Protein 1ULR (pdb70)

Radius of gyration: 11.46 Å; Cα contacts (8 Å, |Δi|>4): 194; chains: 1; bounding box: 26×22×30 Å

Sequence (87 aa):
PRLVALVKGRVQGVGYRAFAQKKALELGLSGYAENLPDGRVEVVAEGPKEALELFLHHLKQGPRLARVEAVEVQWGEEAGLKGFHVY

InterPro domains:
  IPR001792 Acylphosphatase-like domain [PF00708] (6-86)
  IPR001792 Acylphosphatase-like domain [PS51160] (3-88)
  IPR020456 Acylphosphatase [PTHR47268] (3-86)
  IPR036046 Acylphosphatase-like domain superfamily [SSF54975] (2-87)

B-factor: mean 9.21, std 7.58, range [2.0, 42.88]

Organism: Thermus thermophilus (strain ATCC 27634 / DSM 579 / HB8) (NCBI:txid300852)

Solvent-accessible surface area: 5055 Å² total; per-residue (Å²): 58,52,0,56,1,49,0,52,24,142,2,64,86,24,53,4,80,62,37,0,50,125,51,0,94,102,52,63,2,10,5,56,0,60,43,41,146,98,26,89,0,57,0,2,0,9,10,90,90,157,17,0,87,86,0,17,98,43,0,105,91,12,29,211,104,6,122,33,144,46,24,84,52,136,101,30,149,95,80,66,61,191,32,13,104,54,157

Nearest PDB structures (foldseek):
  1ulr-assembly1_A  TM=1.012E+00  e=1.220E-19  Thermus thermophilus
  8jfs-assembly2_B  TM=9.949E-01  e=9.749E-15  Deinococcus radiodurans R1 = ATCC 13939 = DSM 20539
  3tnv-assembly1_A  TM=9.873E-01  e=1.977E-12  Pyrococcus horikoshii OT3
  1v3z-assembly1_B  TM=9.831E-01  e=4.386E-12  Pyrococcus horikoshii
  3br8-assembly1_A  TM=9.732E-01  e=7.972E-12  unclassified

Structure (mmCIF, N/CA/C/O backbone):
data_1ULR
#
_entry.id   1ULR
#
_cell.length_a   29.911
_cell.length_b   45.727
_cell.length_c   49.958
_cell.angle_alpha   90.00
_cell.angle_beta   90.00
_cell.angle_gamma   90.00
#
_symmetry.space_group_name_H-M   'P 21 21 21'
#
loop_
_entity.id
_entity.type
_entity.pdbx_description
1 polymer 'putative acylphosphatase'
2 water water
#
loop_
_atom_site.group_PDB
_atom_site.id
_atom_site.type_symbol
_atom_site.label_atom_id
_atom_site.label_alt_id
_atom_site.label_comp_id
_atom_site.label_asym_id
_atom_site.label_entity_id
_atom_site.label_seq_id
_atom_site.pdbx_PDB_ins_code
_atom_site.Cartn_x
_atom_site.Cartn_y
_atom_site.Cartn_z
_atom_site.occupancy
_atom_site.B_iso_or_equiv
_atom_site.auth_seq_id
_atom_site.auth_comp_id
_atom_site.auth_asym_id
_atom_site.auth_atom_id
_atom_site.pdbx_PDB_model_num
ATOM 1 N N . PRO A 1 2 ? 4.997 23.856 13.091 1.00 9.50 2 PRO A N 1
ATOM 2 C CA . PRO A 1 2 ? 5.441 25.168 13.723 1.00 9.27 2 PRO A CA 1
ATOM 3 C C . PRO A 1 2 ? 6.850 25.084 14.245 1.00 7.84 2 PRO A C 1
ATOM 4 O O . PRO A 1 2 ? 7.515 24.024 14.166 1.00 7.86 2 PRO A O 1
ATOM 8 N N . ARG A 1 3 ? 7.375 26.226 14.738 1.00 7.51 3 ARG A N 1
ATOM 9 C CA . ARG A 1 3 ? 8.700 26.277 15.401 1.00 7.32 3 ARG A CA 1
ATOM 10 C C . ARG A 1 3 ? 8.596 26.534 16.857 1.00 7.02 3 ARG A C 1
ATOM 11 O O . ARG A 1 3 ? 7.823 27.445 17.293 1.00 7.96 3 ARG A O 1
ATOM 19 N N . LEU A 1 4 ? 9.312 25.796 17.667 1.00 5.73 4 LEU A N 1
ATOM 20 C CA . LEU A 1 4 ? 9.429 26.001 19.102 1.00 4.76 4 LEU A CA 1
ATOM 21 C C . LEU A 1 4 ? 10.782 26.589 19.367 1.00 3.98 4 LEU A C 1
ATOM 22 O O . LEU A 1 4 ? 11.806 26.043 18.907 1.00 2.69 4 LEU A O 1
ATOM 27 N N . VAL A 1 5 ? 10.837 27.689 20.097 1.00 3.64 5 VAL A N 1
ATOM 28 C CA . VAL A 1 5 ? 12.102 28.304 20.528 1.00 3.93 5 VAL A CA 1
ATOM 29 C C . VAL A 1 5 ? 12.098 28.284 22.018 1.00 4.81 5 VAL A C 1
ATOM 30 O O . VAL A 1 5 ? 11.186 28.867 22.691 1.00 4.69 5 VAL A O 1
ATOM 34 N N . ALA A 1 6 ? 13.042 27.551 22.613 1.00 4.78 6 ALA A N 1
ATOM 35 C CA . ALA A 1 6 ? 13.117 27.376 24.041 1.00 4.65 6 ALA A CA 1
ATOM 36 C C . ALA A 1 6 ? 14.408 27.821 24.666 1.00 5.18 6 ALA A C 1
ATOM 37 O O . ALA A 1 6 ? 15.491 27.669 24.064 1.00 6.55 6 ALA A O 1
ATOM 39 N N . LEU A 1 7 ? 14.359 28.470 25.824 1.00 4.62 7 LEU A N 1
ATOM 40 C CA . LEU A 1 7 ? 15.505 28.872 26.572 1.00 5.27 7 LEU A CA 1
ATOM 41 C C . LEU A 1 7 ? 15.499 28.060 27.856 1.00 4.77 7 LEU A C 1
ATOM 42 O O . LEU A 1 7 ? 14.597 28.241 28.692 1.00 4.12 7 LEU A O 1
ATOM 47 N N . VAL A 1 8 ? 16.445 27.117 27.963 1.00 4.25 8 VAL A N 1
ATOM 48 C CA . VAL A 1 8 ? 16.499 26.153 29.057 1.00 4.19 8 VAL A CA 1
ATOM 49 C C . VAL A 1 8 ? 17.461 26.674 30.119 1.00 4.45 8 VAL A C 1
ATOM 50 O O . VAL A 1 8 ? 18.606 26.978 29.840 1.00 4.41 8 VAL A O 1
ATOM 54 N N . LYS A 1 9 ? 16.959 26.739 31.365 1.00 4.41 9 LYS A N 1
ATOM 55 C CA . LYS A 1 9 ? 17.716 27.244 32.499 1.00 5.74 9 LYS A CA 1
ATOM 56 C C . LYS A 1 9 ? 17.840 26.162 33.611 1.00 5.51 9 LYS A C 1
ATOM 57 O O . LYS A 1 9 ? 16.945 25.325 33.789 1.00 6.60 9 LYS A O 1
ATOM 63 N N . GLY A 1 10 ? 18.947 26.234 34.324 1.00 5.10 10 GLY A N 1
ATOM 64 C CA . GLY A 1 10 ? 19.177 25.354 35.465 1.00 5.45 10 GLY A CA 1
ATOM 65 C C . GLY A 1 10 ? 20.529 24.716 35.381 1.00 3.97 10 GLY A C 1
ATOM 66 O O . GLY A 1 10 ? 21.467 25.245 34.822 1.00 4.62 10 GLY A O 1
ATOM 67 N N . ARG A 1 11 ? 20.636 23.494 35.950 1.00 3.74 11 ARG A N 1
ATOM 68 C CA . ARG A 1 11 ? 21.853 22.711 35.887 1.00 3.09 11 ARG A CA 1
ATOM 69 C C . ARG A 1 11 ? 21.714 21.846 34.623 1.00 3.41 11 ARG A C 1
ATOM 70 O O . ARG A 1 11 ? 21.219 20.725 34.645 1.00 3.52 11 ARG A O 1
ATOM 78 N N . VAL A 1 12 ? 22.141 22.432 33.487 1.00 2.98 12 VAL A N 1
ATOM 79 C CA . VAL A 1 12 ? 21.866 21.822 32.169 1.00 2.62 12 VAL A CA 1
ATOM 80 C C . VAL A 1 12 ? 23.081 21.683 31.251 1.00 3.43 12 VAL A C 1
ATOM 81 O O . VAL A 1 12 ? 22.938 21.168 30.140 1.00 2.62 12 VAL A O 1
ATOM 85 N N . GLN A 1 13 ? 24.249 22.116 31.693 1.00 2.76 13 GLN A N 1
ATOM 86 C CA . GLN A 1 13 ? 25.488 21.884 30.952 1.00 2.78 13 GLN A CA 1
ATOM 87 C C . GLN A 1 13 ? 26.366 20.906 31.740 1.00 2.72 13 GLN A C 1
ATOM 88 O O . GLN A 1 13 ? 26.309 20.904 32.974 1.00 3.50 13 GLN A O 1
ATOM 94 N N . GLY A 1 14 ? 27.137 20.097 31.023 1.00 2.64 14 GLY A N 1
ATOM 95 C CA . GLY A 1 14 ? 27.990 19.088 31.645 1.00 3.89 14 GLY A CA 1
ATOM 96 C C . GLY A 1 14 ? 27.197 17.895 32.064 1.00 3.80 14 GLY A C 1
ATOM 97 O O . GLY A 1 14 ? 27.742 17.059 32.851 1.00 4.93 14 GLY A O 1
ATOM 98 N N 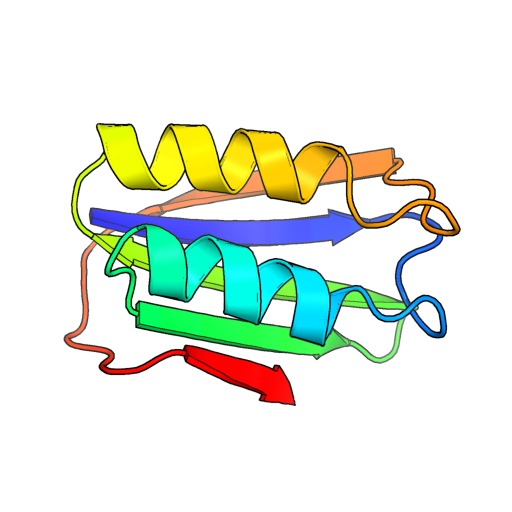. VAL A 1 15 ? 25.970 17.695 31.572 1.00 3.12 15 VAL A N 1
ATOM 99 C CA . VAL A 1 15 ? 25.085 16.603 31.988 1.00 4.15 15 VAL A CA 1
ATOM 100 C C . VAL A 1 15 ? 24.474 15.854 30.793 1.00 2.98 15 VAL A C 1
ATOM 101 O O . VAL A 1 15 ? 23.471 15.180 30.939 1.00 3.48 15 VAL A O 1
ATOM 105 N N . GLY A 1 16 ? 25.081 15.964 29.629 1.00 2.97 16 GLY A N 1
ATOM 106 C CA . GLY A 1 16 ? 24.618 15.279 28.423 1.00 2.60 16 GLY A CA 1
ATOM 107 C C . GLY A 1 16 ? 23.276 15.771 27.938 1.00 2.51 16 GLY A C 1
ATOM 108 O O . GLY A 1 16 ? 22.571 15.022 27.229 1.00 2.91 16 GLY A O 1
ATOM 109 N N . TYR A 1 17 ? 22.875 16.999 28.279 1.00 3.01 17 TYR A N 1
ATOM 110 C CA . TYR A 1 17 ? 21.556 17.529 27.886 1.00 2.85 17 TYR A CA 1
ATOM 111 C C . TYR A 1 17 ? 21.349 17.655 26.381 1.00 2.89 17 TYR A C 1
ATOM 112 O O . TYR A 1 17 ? 20.270 17.305 25.881 1.00 2.76 17 TYR A O 1
ATOM 121 N N . ARG A 1 18 ? 22.348 18.161 25.656 1.00 2.56 18 ARG A N 1
ATOM 122 C CA . ARG A 1 18 ? 22.166 18.368 24.222 1.00 3.41 18 ARG A CA 1
ATOM 123 C C . ARG A 1 18 ? 21.901 17.072 23.470 1.00 3.37 18 ARG A C 1
ATOM 124 O O . ARG A 1 18 ? 21.028 17.018 22.598 1.00 2.60 18 ARG A O 1
ATOM 132 N N . ALA A 1 19 ? 22.689 16.035 23.763 1.00 3.21 19 ALA A N 1
ATOM 133 C CA . ALA A 1 19 ? 22.502 14.755 23.085 1.00 3.94 19 ALA A CA 1
ATOM 134 C C . ALA A 1 19 ? 21.162 14.119 23.493 1.00 2.84 19 ALA A C 1
ATOM 135 O O . ALA A 1 19 ? 20.549 13.429 22.693 1.00 3.01 19 ALA A O 1
ATOM 137 N N . PHE A 1 20 ? 20.737 14.336 24.725 1.00 2.88 20 PHE A N 1
ATOM 138 C CA . PHE A 1 20 ? 19.434 13.904 25.199 1.00 3.79 20 PHE A CA 1
ATOM 139 C C . PHE A 1 20 ? 18.350 14.554 24.336 1.00 2.62 20 PHE A C 1
ATOM 140 O O . PHE A 1 20 ? 17.464 13.871 23.793 1.00 2.58 20 PHE A O 1
ATOM 148 N N . ALA A 1 21 ? 18.437 15.879 24.169 1.00 2.70 21 ALA A N 1
ATOM 149 C CA . ALA A 1 21 ? 17.449 16.584 23.340 1.00 2.64 21 ALA A CA 1
ATOM 150 C C . ALA A 1 21 ? 17.473 16.110 21.908 1.00 2.60 21 ALA A C 1
ATOM 151 O O . ALA A 1 21 ? 16.421 15.920 21.281 1.00 2.14 21 ALA A O 1
ATOM 153 N N . GLN A 1 22 ? 18.672 15.871 21.356 1.00 2.71 22 GLN A N 1
ATOM 154 C CA . GLN A 1 22 ? 18.826 15.398 19.987 1.00 3.48 22 GLN A CA 1
ATOM 155 C C . GLN A 1 22 ? 18.137 14.050 19.781 1.00 2.74 22 GLN A C 1
ATOM 156 O O . GLN A 1 22 ? 17.411 13.857 18.802 1.00 2.71 22 GLN A O 1
ATOM 162 N N . LYS A 1 23 ? 18.338 13.141 20.719 1.00 2.95 23 LYS A N 1
ATOM 163 C CA . LYS A 1 23 ? 17.706 11.838 20.601 1.00 3.03 23 LYS A CA 1
ATOM 164 C C . LYS A 1 23 ? 16.182 11.920 20.646 1.00 2.92 23 LYS A C 1
ATOM 165 O O . LYS A 1 23 ? 15.509 11.254 19.832 1.00 3.00 23 LYS A O 1
ATOM 171 N N . LYS A 1 24 ? 15.643 12.675 21.584 1.00 3.04 24 LYS A N 1
ATOM 172 C CA . LYS A 1 24 ? 14.183 12.816 21.704 1.00 3.12 24 LYS A CA 1
ATOM 173 C C . LYS A 1 24 ? 13.604 13.506 20.481 1.00 2.70 24 LYS A C 1
ATOM 174 O O . LYS A 1 24 ? 12.509 13.160 20.053 1.00 3.02 24 LYS A O 1
ATOM 180 N N . ALA A 1 25 ? 14.327 14.495 19.935 1.00 2.67 25 ALA A N 1
ATOM 181 C CA . ALA A 1 25 ? 13.867 15.195 18.724 1.00 2.95 25 ALA A CA 1
ATOM 182 C C . ALA A 1 25 ? 13.815 14.286 17.549 1.00 3.43 25 ALA A C 1
ATOM 183 O O . ALA A 1 25 ? 12.782 14.229 16.815 1.00 3.59 25 ALA A O 1
ATOM 185 N N . LEU A 1 26 ? 14.852 13.530 17.306 1.00 3.24 26 LEU A N 1
ATOM 186 C CA . LEU A 1 26 ? 14.896 12.652 16.141 1.00 4.08 26 LEU A CA 1
ATOM 187 C C . LEU A 1 26 ? 13.897 11.530 16.244 1.00 4.50 26 LEU A C 1
ATOM 188 O O . LEU A 1 26 ? 13.353 11.073 15.233 1.00 4.89 26 LEU A O 1
ATOM 193 N N . GLU A 1 27 ? 13.620 11.026 17.473 1.00 4.91 27 GLU A N 1
ATOM 194 C CA . GLU A 1 27 ? 12.593 9.983 17.655 1.00 4.01 27 GLU A CA 1
ATOM 195 C C . GLU A 1 27 ? 11.216 10.513 17.197 1.00 4.00 27 GLU A C 1
ATOM 196 O O . GLU A 1 27 ? 10.390 9.723 16.778 1.00 4.56 27 GLU A O 1
ATOM 202 N N . LEU A 1 28 ? 11.012 11.816 17.298 1.00 4.05 28 LEU A N 1
ATOM 203 C CA . LEU A 1 28 ? 9.748 12.461 16.912 1.00 3.85 28 LEU A CA 1
ATOM 204 C C . LEU A 1 28 ? 9.807 13.091 15.525 1.00 5.02 28 LEU A C 1
ATOM 205 O O . LEU A 1 28 ? 8.872 13.782 15.134 1.00 5.98 28 LEU A O 1
ATOM 210 N N . GLY A 1 29 ? 10.854 12.837 14.771 1.00 4.52 29 GLY A N 1
ATOM 211 C CA . GLY A 1 29 ? 10.966 13.389 13.428 1.00 5.57 29 GLY A CA 1
ATOM 212 C C . GLY A 1 29 ? 11.121 14.864 13.400 1.00 5.29 29 GLY A C 1
ATOM 213 O O . GLY A 1 29 ? 10.744 15.518 12.383 1.00 6.70 29 GLY A O 1
ATOM 214 N N . LEU A 1 30 ? 11.611 15.479 14.462 1.00 4.50 30 LEU A N 1
ATOM 215 C CA . LEU A 1 30 ? 11.768 16.898 14.555 1.00 4.46 30 LEU A CA 1
ATOM 216 C C . LEU A 1 30 ? 13.117 17.339 14.031 1.00 5.06 30 LEU A C 1
ATOM 217 O O . LEU A 1 30 ? 14.087 16.611 14.138 1.00 6.22 30 LEU A O 1
ATOM 222 N N . SER A 1 31 ? 13.181 18.569 13.535 1.00 4.49 31 SER A N 1
ATOM 223 C CA . SER A 1 31 ? 14.449 19.167 13.136 1.00 3.36 31 SER A CA 1
ATOM 224 C C . SER A 1 31 ? 14.737 20.359 13.976 1.00 4.13 31 SER A C 1
ATOM 225 O O . SER A 1 31 ? 13.793 20.980 14.508 1.00 4.64 31 SER A O 1
ATOM 228 N N . GLY A 1 32 ? 15.995 20.728 14.120 1.00 2.46 32 GLY A N 1
ATOM 229 C CA . GLY A 1 32 ? 16.333 21.905 14.928 1.00 3.10 32 GLY A CA 1
ATOM 230 C C . GLY A 1 32 ? 17.743 21.798 15.478 1.00 2.44 32 GLY A C 1
ATOM 231 O O . GLY A 1 32 ? 18.640 21.245 14.826 1.00 3.03 32 GLY A O 1
ATOM 232 N N . TYR A 1 33 ? 17.926 22.332 16.665 1.00 2.43 33 TYR A N 1
ATOM 233 C CA . TYR A 1 33 ? 19.255 22.347 17.299 1.00 2.36 33 TYR A CA 1
ATOM 234 C C . TYR A 1 33 ? 19.183 22.611 18.796 1.00 2.34 33 TYR A C 1
ATOM 235 O O . TYR A 1 33 ? 18.174 23.099 19.300 1.00 2.19 33 TYR A O 1
ATOM 244 N N . ALA A 1 34 ? 20.260 22.247 19.475 1.00 2.44 34 ALA A N 1
ATOM 245 C CA . ALA A 1 34 ? 20.441 22.532 20.918 1.00 2.50 34 ALA A CA 1
ATOM 246 C C . ALA A 1 34 ? 21.832 23.098 21.079 1.00 2.95 34 ALA A C 1
ATOM 247 O O . ALA A 1 34 ? 22.816 22.400 20.769 1.00 4.42 34 ALA A O 1
ATOM 249 N N . GLU A 1 35 ? 21.931 24.356 21.487 1.00 3.27 35 GLU A N 1
ATOM 250 C CA . GLU A 1 35 ? 23.184 25.055 21.579 1.00 3.64 35 GLU A CA 1
ATOM 251 C C . GLU A 1 35 ? 23.454 25.617 22.992 1.00 2.93 35 GLU A C 1
ATOM 252 O O . GLU A 1 35 ? 22.640 26.288 23.594 1.00 3.40 35 GLU A O 1
ATOM 258 N N . ASN A 1 36 ? 24.658 25.292 23.503 1.00 2.77 36 ASN A N 1
ATOM 259 C CA . ASN A 1 36 ? 25.094 25.798 24.812 1.00 3.35 36 ASN A CA 1
ATOM 260 C C . ASN A 1 36 ? 25.341 27.300 24.777 1.00 3.54 36 ASN A C 1
ATOM 261 O O . ASN A 1 36 ? 26.006 27.799 23.831 1.00 3.99 36 ASN A O 1
ATOM 266 N N . LEU A 1 37 ? 24.834 28.024 25.754 1.00 3.47 37 LEU A N 1
ATOM 267 C CA . LEU A 1 37 ? 25.076 29.461 25.855 1.00 3.98 37 LEU A CA 1
ATOM 268 C C . LEU A 1 37 ? 26.081 29.740 26.947 1.00 5.52 37 LEU A C 1
ATOM 269 O O . LEU A 1 37 ? 26.274 28.950 27.873 1.00 4.80 37 LEU A O 1
ATOM 274 N N . PRO A 1 38 ? 26.809 30.855 26.825 1.00 5.59 38 PRO A N 1
ATOM 275 C CA . PRO A 1 38 ? 27.922 31.198 27.795 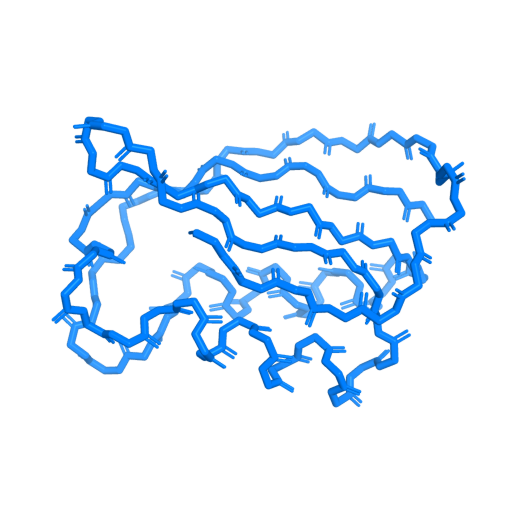1.00 7.93 38 PRO A CA 1
ATOM 276 C C . PRO A 1 38 ? 27.505 31.341 29.199 1.00 7.41 38 PRO A C 1
ATOM 277 O O . PRO A 1 38 ? 28.378 31.223 30.102 1.00 9.93 38 PRO A O 1
ATOM 281 N N . ASP A 1 39 ? 26.251 31.631 29.526 1.00 7.53 39 ASP A N 1
ATOM 282 C CA . ASP A 1 39 ? 25.790 31.751 30.900 1.00 8.44 39 ASP A CA 1
ATOM 283 C C . ASP A 1 39 ? 25.425 30.439 31.591 1.00 8.74 39 ASP A C 1
ATOM 284 O O . ASP A 1 39 ? 25.031 30.436 32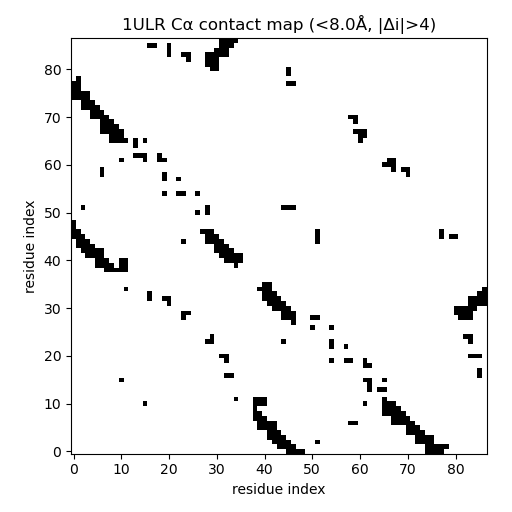.722 1.00 9.72 39 ASP A O 1
ATOM 289 N N . GLY A 1 40 ? 25.491 29.338 30.825 1.00 7.16 40 GLY A N 1
ATOM 290 C CA . GLY A 1 40 ? 25.059 28.045 31.357 1.00 6.22 40 GLY A CA 1
ATOM 291 C C . GLY A 1 40 ? 23.709 27.557 30.861 1.00 5.77 40 GLY A C 1
ATOM 292 O O . GLY A 1 40 ? 23.339 26.421 31.081 1.00 6.02 40 GLY A O 1
ATOM 293 N N . ARG A 1 41 ? 22.994 28.453 30.189 1.00 4.71 41 ARG A N 1
ATOM 294 C CA . ARG A 1 41 ? 21.661 28.078 29.652 1.00 4.14 41 ARG A CA 1
ATOM 295 C C . ARG A 1 41 ? 21.860 27.336 28.303 1.00 3.00 41 ARG A C 1
ATOM 296 O O . ARG A 1 41 ? 22.962 27.246 27.780 1.00 3.15 41 ARG A O 1
ATOM 304 N N . VAL A 1 42 ? 20.778 26.801 27.800 1.00 3.11 42 VAL A N 1
ATOM 305 C CA . VAL A 1 42 ? 20.782 26.103 26.522 1.00 3.17 42 VAL A CA 1
ATOM 306 C C . VAL A 1 42 ? 19.650 26.608 25.639 1.00 2.68 42 VAL A C 1
ATOM 307 O O . VAL A 1 42 ? 18.514 26.693 26.078 1.00 3.28 42 VAL A O 1
ATOM 311 N N . GLU A 1 43 ? 19.969 26.972 24.399 1.00 2.57 43 GLU A N 1
ATOM 312 C CA . GLU A 1 43 ? 18.968 27.384 23.428 1.00 3.24 43 GLU A CA 1
ATOM 313 C C . GLU A 1 43 ? 18.568 26.162 22.608 1.00 2.94 43 GLU A C 1
ATOM 314 O O . GLU A 1 43 ? 19.430 25.517 22.010 1.00 3.33 43 GLU A O 1
ATOM 320 N N . VAL A 1 44 ? 17.291 25.825 22.609 1.00 3.04 44 VAL A N 1
ATOM 321 C CA . VAL A 1 44 ? 16.785 24.702 21.840 1.00 3.14 44 VAL A CA 1
ATOM 322 C C . VAL A 1 44 ? 15.732 25.190 20.891 1.00 3.08 44 VAL A C 1
ATOM 323 O O . VAL A 1 44 ? 14.819 25.932 21.268 1.00 4.11 44 VAL A O 1
ATOM 327 N N . VAL A 1 45 ? 15.887 24.834 19.610 1.00 2.51 45 VAL A N 1
ATOM 328 C CA . VAL A 1 45 ? 14.905 25.169 18.565 1.00 2.70 45 VAL A CA 1
ATOM 329 C C . VAL A 1 45 ? 14.465 23.844 17.921 1.00 2.82 45 VAL A C 1
ATOM 330 O O . VAL A 1 45 ? 15.309 22.989 17.641 1.00 3.26 45 VAL A O 1
ATOM 334 N N . ALA A 1 46 ? 13.163 23.693 17.694 1.00 3.31 46 ALA A N 1
ATOM 335 C CA . ALA A 1 46 ? 12.651 22.516 17.033 1.00 2.88 46 ALA A CA 1
ATOM 336 C C . ALA A 1 46 ? 11.504 22.886 16.125 1.00 3.76 46 ALA A C 1
ATOM 337 O O . ALA A 1 46 ? 10.721 23.789 16.439 1.00 4.30 46 ALA A O 1
ATOM 339 N N . GLU A 1 47 ? 11.400 22.178 15.004 1.00 3.68 47 GLU A N 1
ATOM 340 C CA . GLU A 1 47 ? 10.342 22.426 14.0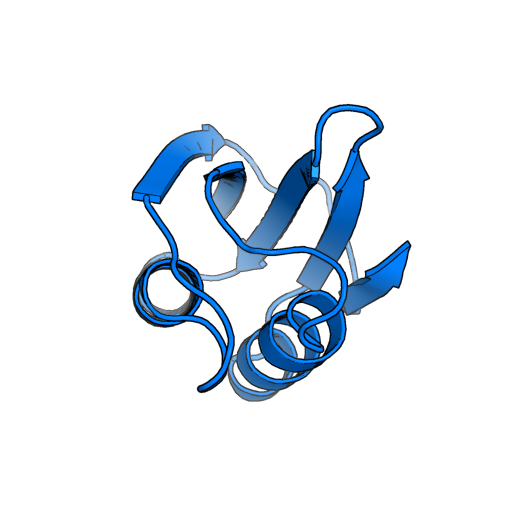16 1.00 3.87 47 GLU A CA 1
ATOM 341 C C . GLU A 1 47 ? 9.661 21.099 13.693 1.00 4.60 47 GLU A C 1
ATOM 342 O O . GLU A 1 47 ? 10.314 20.078 13.474 1.00 5.00 47 GLU A O 1
ATOM 348 N N . GLY A 1 48 ? 8.328 21.158 13.651 1.00 4.89 48 GLY A N 1
ATOM 349 C CA . GLY A 1 48 ? 7.514 19.969 13.321 1.00 6.25 48 GLY A CA 1
ATOM 350 C C . GLY A 1 48 ? 6.114 20.217 13.814 1.00 6.19 48 GLY A C 1
ATOM 351 O O . GLY A 1 48 ? 5.723 21.291 14.267 1.00 5.64 48 GLY A O 1
ATOM 352 N N . PRO A 1 49 ? 5.260 19.151 13.795 1.00 5.94 49 PRO A N 1
ATOM 353 C CA . PRO A 1 49 ? 3.888 19.232 14.282 1.00 6.38 49 PRO A CA 1
ATOM 354 C C . PRO A 1 49 ? 3.767 19.639 15.717 1.00 6.45 49 PRO A C 1
ATOM 355 O O . PRO A 1 49 ? 4.621 19.199 16.548 1.00 6.94 49 PRO A O 1
ATOM 359 N N . LYS A 1 50 ? 2.777 20.408 16.097 1.00 6.96 50 LYS A N 1
ATOM 360 C CA . LYS A 1 50 ? 2.592 20.891 17.437 1.00 7.51 50 LYS A CA 1
ATOM 361 C C . LYS A 1 50 ? 2.575 19.779 18.463 1.00 7.30 50 LYS A C 1
ATOM 362 O O . LYS A 1 50 ? 3.107 19.950 19.566 1.00 6.65 50 LYS A O 1
ATOM 368 N N . GLU A 1 51 ? 1.855 18.673 18.222 1.00 7.82 51 GLU A N 1
ATOM 369 C CA . GLU A 1 51 ? 1.755 17.621 19.168 1.00 7.89 51 GLU A CA 1
ATOM 370 C C . GLU A 1 51 ? 3.142 17.002 19.494 1.00 6.13 51 GLU A C 1
ATOM 371 O O . GLU A 1 51 ? 3.449 16.760 20.638 1.00 6.55 51 GLU A O 1
ATOM 377 N N . ALA A 1 52 ? 3.895 16.765 18.432 1.00 5.59 52 ALA A N 1
ATOM 378 C CA . ALA A 1 52 ? 5.281 16.297 18.587 1.00 4.36 52 ALA A CA 1
ATOM 379 C C . ALA A 1 52 ? 6.146 17.310 19.348 1.00 4.38 52 ALA A C 1
ATOM 380 O O . ALA A 1 52 ? 6.905 16.947 20.231 1.00 3.93 52 ALA A O 1
ATOM 382 N N . LEU A 1 53 ? 5.979 18.589 19.033 1.00 3.77 53 LEU 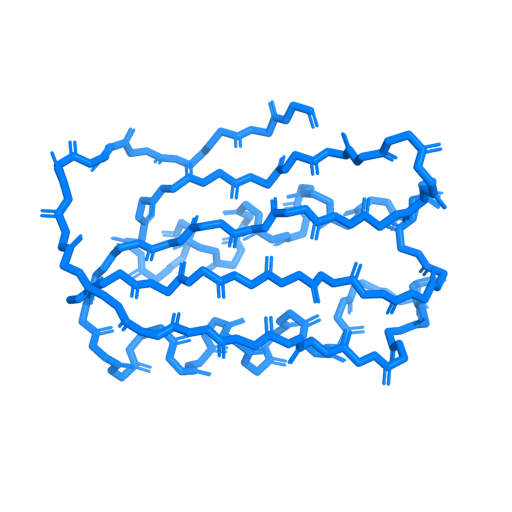A N 1
ATOM 383 C CA . LEU A 1 53 ? 6.755 19.631 19.750 1.00 3.49 53 LEU A CA 1
ATOM 384 C C . LEU A 1 53 ? 6.407 19.701 21.215 1.00 3.77 53 LEU A C 1
ATOM 385 O O . LEU A 1 53 ? 7.279 19.950 22.052 1.00 3.02 53 LEU A O 1
ATOM 390 N N . GLU A 1 54 ? 5.129 19.481 21.576 1.00 4.18 54 GLU A N 1
ATOM 391 C CA . GLU A 1 54 ? 4.775 19.499 22.947 1.00 3.71 54 GLU A CA 1
ATOM 392 C C . GLU A 1 54 ? 5.318 18.310 23.736 1.00 3.76 54 GLU A C 1
ATOM 393 O O . GLU A 1 54 ? 5.708 18.467 24.885 1.00 4.33 54 GLU A O 1
ATOM 399 N N . LEU A 1 55 ? 5.354 17.140 23.098 1.00 4.29 55 LEU A N 1
ATOM 400 C CA . LEU A 1 55 ? 5.959 15.963 23.732 1.00 4.39 55 LEU A CA 1
ATOM 401 C C . LEU A 1 55 ? 7.483 16.219 23.941 1.00 3.49 55 LEU A C 1
ATOM 402 O O . LEU A 1 55 ? 8.020 15.910 24.975 1.00 3.59 55 LEU A O 1
ATOM 407 N N . PHE A 1 56 ? 8.098 16.769 22.889 1.00 3.67 56 PHE A N 1
ATOM 408 C CA . PHE A 1 56 ? 9.493 17.141 22.966 1.00 3.25 56 PHE A CA 1
ATOM 409 C C . PHE A 1 56 ? 9.750 18.120 24.079 1.00 3.31 56 PHE A C 1
ATOM 410 O O . PHE A 1 56 ? 10.707 17.975 24.845 1.00 2.63 56 PHE A O 1
ATOM 418 N N . LEU A 1 57 ? 8.889 19.146 24.187 1.00 3.68 57 LEU A N 1
ATOM 419 C CA . LEU A 1 57 ? 9.006 20.144 25.241 1.00 3.71 57 LEU A CA 1
ATOM 420 C C . LEU A 1 57 ? 8.884 19.523 26.621 1.00 3.99 57 LEU A C 1
ATOM 421 O O . LEU A 1 57 ? 9.592 19.883 27.549 1.00 3.92 57 LEU A O 1
ATOM 426 N N . HIS A 1 58 ? 7.979 18.536 26.740 1.00 3.29 58 HIS A N 1
ATOM 427 C CA . HIS A 1 58 ? 7.873 17.768 27.991 1.00 4.29 58 HIS A CA 1
ATOM 428 C C . HIS A 1 58 ? 9.221 17.163 28.350 1.00 4.25 58 HIS A C 1
ATOM 429 O O . HIS A 1 58 ? 9.654 17.188 29.500 1.00 4.64 58 HIS A O 1
ATOM 436 N N . HIS A 1 59 ? 9.914 16.596 27.364 1.00 3.77 59 HIS A N 1
ATOM 437 C CA . HIS A 1 59 ? 11.243 16.051 27.621 1.00 4.33 59 HIS A CA 1
ATOM 438 C C . HIS A 1 59 ? 12.253 17.115 28.022 1.00 3.47 59 HIS A C 1
ATOM 439 O O . HIS A 1 59 ? 13.047 16.932 28.942 1.00 3.79 59 HIS A O 1
ATOM 446 N N . LEU A 1 60 ? 12.200 18.270 27.346 1.00 3.83 60 LEU A N 1
ATOM 447 C CA . LEU A 1 60 ? 13.142 19.336 27.667 1.00 3.58 60 LEU A CA 1
ATOM 448 C C . LEU A 1 60 ? 13.012 19.785 29.109 1.00 3.88 60 LEU A C 1
ATOM 449 O O . LEU A 1 60 ? 13.995 20.210 29.720 1.00 3.00 60 LEU A O 1
ATOM 454 N N . LYS A 1 61 ? 11.780 19.739 29.635 1.00 4.70 61 LYS A N 1
ATOM 455 C CA . LYS A 1 61 ? 11.551 20.196 31.001 1.00 5.68 61 LYS A CA 1
ATOM 456 C C . LYS A 1 61 ? 12.112 19.215 32.040 1.00 6.11 61 LYS A C 1
ATOM 457 O O . LYS A 1 61 ? 12.262 19.573 33.189 1.00 5.83 61 LYS A O 1
ATOM 463 N N . GLN A 1 62 ? 12.437 18.012 31.591 1.00 6.02 62 GLN A N 1
ATOM 464 C CA . GLN A 1 62 ? 13.002 17.014 32.538 1.00 7.00 62 GLN A CA 1
ATOM 465 C C . GLN A 1 62 ? 14.490 16.892 32.363 1.00 5.34 62 GLN A C 1
ATOM 466 O O . GLN A 1 62 ? 15.251 16.921 33.348 1.00 5.57 62 GLN A O 1
ATOM 472 N N . GLY A 1 63 ? 14.949 16.691 31.116 1.00 5.42 63 GLY A N 1
ATOM 473 C CA . GLY A 1 63 ? 16.376 16.448 30.850 1.00 4.51 63 GLY A CA 1
ATOM 474 C C . GLY A 1 63 ? 16.826 15.094 31.286 1.00 4.70 63 GLY A C 1
ATOM 475 O O . GLY A 1 63 ? 16.040 14.334 31.865 1.00 4.87 63 GLY A O 1
ATOM 476 N N . PRO A 1 64 ? 18.071 14.718 31.037 1.00 4.29 64 PRO A N 1
ATOM 477 C CA . PRO A 1 64 ? 18.645 13.462 31.493 1.00 4.64 64 PRO A CA 1
ATOM 478 C C . PRO A 1 64 ? 18.822 13.495 33.001 1.00 5.49 64 PRO A C 1
ATOM 479 O O . PRO A 1 64 ? 18.697 14.521 33.639 1.00 4.59 64 PRO A O 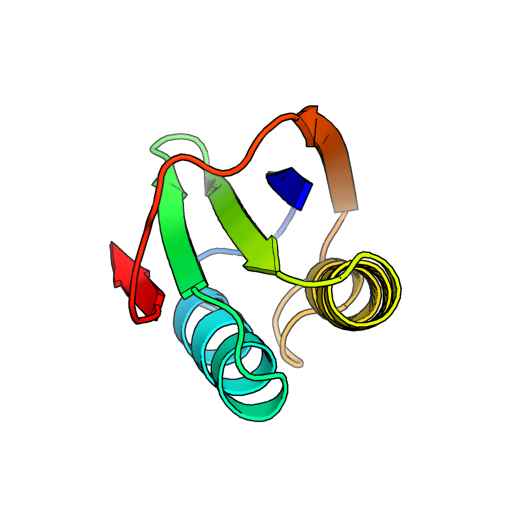1
ATOM 483 N N . ARG A 1 65 ? 19.165 12.326 33.588 1.00 6.13 65 ARG A N 1
ATOM 484 C CA . ARG A 1 65 ? 19.095 12.191 35.060 1.00 6.78 65 ARG A CA 1
ATOM 485 C C . ARG A 1 65 ? 19.989 13.045 35.924 1.00 6.15 65 ARG A C 1
ATOM 486 O O . ARG A 1 65 ? 19.662 13.300 37.076 1.00 6.57 65 ARG A O 1
ATOM 494 N N . LEU A 1 66 ? 21.116 13.592 35.401 1.00 5.00 66 LEU A N 1
ATOM 495 C CA . LEU A 1 66 ? 21.930 14.504 36.211 1.00 5.04 66 LEU A CA 1
ATOM 496 C C . LEU A 1 66 ? 21.556 15.940 36.022 1.00 4.55 66 LEU A C 1
ATOM 497 O O . LEU A 1 66 ? 22.058 16.821 36.727 1.00 4.66 66 LEU A O 1
ATOM 502 N N . ALA A 1 67 ? 20.683 16.224 35.066 1.00 4.30 67 ALA A N 1
ATOM 503 C CA . ALA A 1 67 ? 20.231 17.582 34.842 1.00 4.00 67 ALA A CA 1
ATOM 504 C C . ALA A 1 67 ? 19.200 18.007 35.908 1.00 3.63 67 ALA A C 1
ATOM 505 O O . ALA A 1 67 ? 18.527 17.135 36.508 1.00 5.24 67 ALA A O 1
ATOM 507 N N . ARG A 1 68 ? 19.104 19.282 36.142 1.00 4.12 68 ARG A N 1
ATOM 508 C CA . ARG A 1 68 ? 18.110 19.881 37.043 1.00 5.16 68 ARG A CA 1
ATOM 509 C C . ARG A 1 68 ? 17.560 21.036 36.309 1.00 5.41 68 ARG A C 1
ATOM 510 O O . ARG A 1 68 ? 18.112 22.186 36.419 1.00 6.95 68 ARG A O 1
ATOM 518 N N . VAL A 1 69 ? 16.497 20.855 35.539 1.00 6.50 69 VAL A N 1
ATOM 519 C CA . VAL A 1 69 ? 15.893 21.929 34.735 1.00 8.35 69 VAL A CA 1
ATOM 520 C C . VAL A 1 69 ? 15.020 22.857 35.616 1.00 8.04 69 VAL A C 1
ATOM 521 O O . VAL A 1 69 ? 14.014 22.339 36.175 1.00 9.78 69 VAL A O 1
ATOM 525 N N . GLU A 1 70 ? 15.438 24.096 35.720 1.00 8.28 70 GLU A N 1
ATOM 526 C CA . GLU A 1 70 ? 14.669 25.131 36.504 1.00 9.09 70 GLU A CA 1
ATOM 527 C C . GLU A 1 70 ? 13.444 25.578 35.756 1.00 10.04 70 GLU A C 1
ATOM 528 O O . GLU A 1 70 ? 12.347 25.692 36.318 1.00 10.09 70 GLU A O 1
ATOM 534 N N . ALA A 1 71 ? 13.638 25.997 34.465 1.00 9.47 71 ALA A N 1
ATOM 535 C CA . ALA A 1 71 ? 12.536 26.481 33.718 1.00 9.49 71 ALA A CA 1
ATOM 536 C C . ALA A 1 71 ? 12.909 26.428 32.192 1.00 8.70 71 ALA A C 1
ATOM 537 O O . ALA A 1 71 ? 14.071 26.454 31.839 1.00 8.49 71 ALA A O 1
ATOM 539 N N . VAL A 1 72 ? 11.881 26.369 31.378 1.00 8.33 72 VAL A N 1
ATOM 540 C CA . VAL A 1 72 ? 12.052 26.393 29.932 1.00 8.08 72 VAL A CA 1
ATOM 541 C C . VAL A 1 72 ? 11.137 27.506 29.448 1.00 8.16 72 VAL A C 1
ATOM 542 O O . VAL A 1 72 ? 9.874 27.319 29.419 1.00 10.13 72 VAL A O 1
ATOM 546 N N . GLU A 1 73 ? 11.681 28.653 29.061 1.00 7.40 73 GLU A N 1
ATOM 547 C CA . GLU A 1 73 ? 10.912 29.725 28.548 1.00 7.31 73 GLU A CA 1
ATOM 548 C C . GLU A 1 73 ? 10.723 29.547 27.065 1.00 6.88 73 GLU A C 1
ATOM 549 O O . GLU A 1 73 ? 11.715 29.377 26.341 1.00 6.86 73 GLU A O 1
ATOM 555 N N . VAL A 1 74 ? 9.515 29.536 26.595 1.00 6.51 74 VAL A N 1
ATOM 556 C CA . VAL A 1 74 ? 9.240 29.236 25.206 1.00 8.08 74 VAL A CA 1
ATOM 557 C C . VAL A 1 74 ? 8.481 30.260 24.425 1.00 6.65 74 VAL A C 1
ATOM 558 O O . VAL A 1 74 ? 7.636 31.016 24.997 1.00 8.11 74 VAL A O 1
ATOM 562 N N . GLN A 1 75 ? 8.706 30.323 23.143 1.00 7.26 75 GLN A N 1
ATOM 563 C CA . GLN A 1 75 ? 7.844 31.058 22.203 1.00 7.70 75 GLN A CA 1
ATOM 564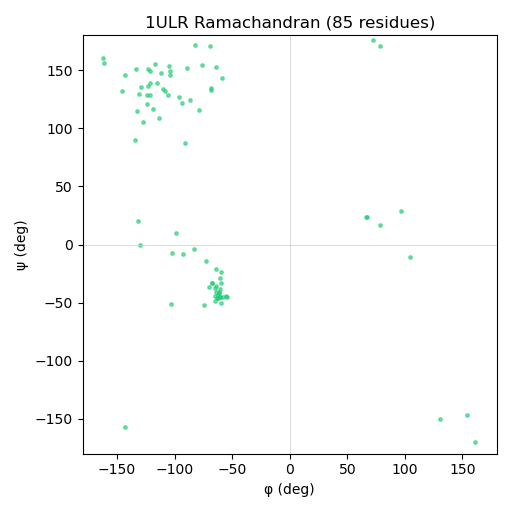 C C . GLN A 1 75 ? 7.591 30.153 21.016 1.00 7.49 75 GLN A C 1
ATOM 565 O O . GLN A 1 75 ? 8.428 29.293 20.660 1.00 7.41 75 GLN A O 1
ATOM 571 N N . TRP A 1 76 ? 6.445 30.344 20.405 1.00 7.60 76 TRP A N 1
ATOM 572 C CA . TRP A 1 76 ? 6.049 29.608 19.196 1.00 7.74 76 TRP A CA 1
ATOM 573 C C . TRP A 1 76 ? 6.073 30.451 18.012 1.00 8.75 76 TRP A C 1
ATOM 574 O O . TRP A 1 76 ? 5.587 31.608 18.035 1.00 8.08 76 TRP A O 1
ATOM 585 N N . GLY A 1 77 ? 6.677 30.007 16.914 1.00 8.37 77 GLY A N 1
ATOM 586 C CA . GLY 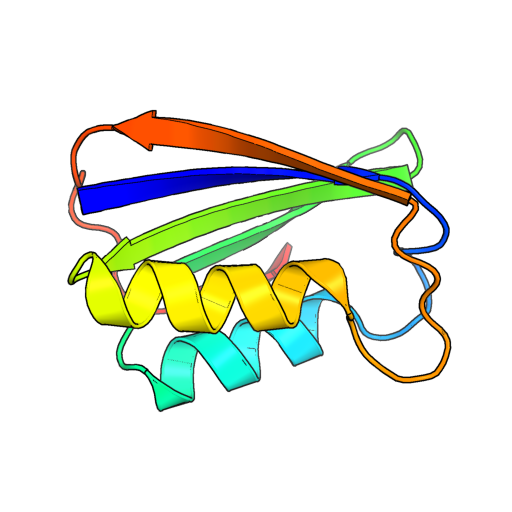A 1 77 ? 6.806 30.749 15.689 1.00 9.11 77 GLY A CA 1
ATOM 587 C C . GLY A 1 77 ? 6.675 29.889 14.436 1.00 9.06 77 GLY A C 1
ATOM 588 O O . GLY A 1 77 ? 6.106 28.817 14.484 1.00 9.70 77 GLY A O 1
ATOM 589 N N . GLU A 1 78 ? 7.228 30.380 13.344 1.00 10.13 78 GLU A N 1
ATOM 590 C CA . GLU A 1 78 ? 7.047 29.699 12.041 1.00 10.87 78 GLU A CA 1
ATOM 591 C C . GLU A 1 78 ? 8.289 28.956 11.644 1.00 11.23 78 GLU A C 1
ATOM 592 O O . GLU A 1 78 ? 9.400 29.349 11.926 1.00 11.66 78 GLU A O 1
ATOM 598 N N . GLU A 1 79 ? 8.058 27.803 10.961 1.00 12.26 79 GLU A N 1
ATOM 599 C CA . GLU A 1 79 ? 9.137 26.972 10.483 1.00 12.80 79 GLU A CA 1
ATOM 600 C C . GLU A 1 79 ? 9.951 27.565 9.392 1.00 13.49 79 GLU A C 1
ATOM 601 O O . GLU A 1 79 ? 9.373 28.332 8.484 1.00 14.80 79 GLU A O 1
ATOM 607 N N . ALA A 1 80 ? 11.259 27.512 9.419 1.00 11.82 80 ALA A N 1
ATOM 608 C CA . ALA A 1 80 ? 12.177 28.082 8.444 1.00 11.28 80 ALA A CA 1
ATOM 609 C C . ALA A 1 80 ? 12.753 27.052 7.488 1.00 9.90 80 ALA A C 1
ATOM 610 O O . ALA A 1 80 ? 13.464 27.381 6.563 1.00 10.49 80 ALA A O 1
ATOM 612 N N . GLY A 1 81 ? 12.458 25.775 7.775 1.00 9.00 81 GLY A N 1
ATOM 613 C CA . GLY A 1 81 ? 13.012 24.722 6.950 1.00 7.71 81 GLY A CA 1
ATOM 614 C C . GLY A 1 81 ? 14.275 24.063 7.456 1.00 6.12 81 GLY A C 1
ATOM 615 O O . GLY A 1 81 ? 15.132 23.620 6.731 1.00 6.27 81 GLY A O 1
ATOM 616 N N . LEU A 1 82 ? 14.446 24.034 8.807 1.00 5.85 82 LEU A N 1
ATOM 617 C CA . LEU A 1 82 ? 15.554 23.342 9.388 1.00 5.89 82 LEU A CA 1
ATOM 618 C C . LEU A 1 82 ? 15.403 21.817 9.053 1.00 4.54 82 LEU A C 1
ATOM 619 O O . LEU A 1 82 ? 14.284 21.354 8.812 1.00 4.68 82 LEU A O 1
ATOM 624 N N . LYS A 1 83 ? 16.528 21.131 8.998 1.00 4.63 83 LYS A N 1
ATOM 625 C CA . LYS A 1 83 ? 16.467 19.659 8.709 1.00 4.29 83 LYS A CA 1
ATOM 626 C C . LYS A 1 83 ? 17.563 18.967 9.467 1.00 3.95 83 LYS A C 1
ATOM 627 O O . LYS A 1 83 ? 18.718 19.354 9.428 1.00 4.56 83 LYS A O 1
ATOM 633 N N . GLY A 1 84 ? 17.168 17.876 10.147 1.00 4.19 84 GLY A N 1
ATOM 634 C CA . GLY A 1 84 ? 18.060 17.165 11.048 1.00 3.47 84 GLY A CA 1
ATOM 635 C C . GLY A 1 84 ? 18.131 17.956 12.365 1.00 3.23 84 GLY A C 1
ATOM 636 O O . GLY A 1 84 ? 17.604 19.031 12.469 1.00 3.51 84 GLY A O 1
ATOM 637 N N . PHE A 1 85 ? 18.757 17.334 13.379 1.00 3.52 85 PHE A N 1
ATOM 638 C CA . PHE A 1 85 ? 18.906 17.997 14.671 1.00 4.56 85 PHE A CA 1
ATOM 639 C C . PHE A 1 85 ? 20.380 18.057 15.050 1.00 4.69 85 PHE A C 1
ATOM 640 O O . PHE A 1 85 ? 21.033 16.989 15.158 1.00 5.68 85 PHE A O 1
ATOM 648 N N . HIS A 1 86 ? 20.889 19.254 15.239 1.00 4.31 86 HIS A N 1
ATOM 649 C CA . HIS A 1 86 ? 22.326 19.530 15.424 1.00 5.49 86 HIS A CA 1
ATOM 650 C C . HIS A 1 86 ? 22.636 20.077 16.794 1.00 4.70 86 HIS A C 1
ATOM 651 O O . HIS A 1 86 ? 21.898 20.908 17.307 1.00 6.69 86 HIS A O 1
ATOM 658 N N . VAL A 1 87 ? 23.704 19.645 17.390 1.00 3.79 87 VAL A N 1
ATOM 659 C CA . VAL A 1 87 ? 24.147 20.147 18.717 1.00 4.72 87 VAL A CA 1
ATOM 660 C C . VAL A 1 87 ? 25.324 21.087 18.534 1.00 4.46 87 VAL A C 1
ATOM 661 O O . VAL A 1 87 ? 26.156 20.905 17.634 1.00 5.94 87 VAL A O 1
ATOM 665 N N . TYR A 1 88 ? 25.448 22.074 19.423 1.00 4.74 88 TYR A N 1
ATOM 666 C CA . TYR A 1 88 ? 26.575 23.038 19.347 1.00 4.96 88 TYR A CA 1
ATOM 667 C C . TYR A 1 88 ? 26.831 23.629 20.669 1.00 5.35 88 TYR A C 1
ATOM 668 O O . TYR A 1 88 ? 26.033 23.536 21.611 1.00 4.94 88 TYR A O 1
#

CATH classification: 3.30.70.100

Foldseek 3Di:
DKKKKKWDFQQPPQCQQVQLQVLQVVLQWFWEWEADPVGIIITMIDDDPVSVVVSVVQSCPGPDVTDTPDMDIDDDDDPDGHHYYYD

Secondary structure (DSSP, 8-state):
-EEEEEEEEE-SSSSHHHHHHHHHHHTT-EEEEEE-TTS-EEEEEES-HHHHHHHHHHHHH-STT-EEEEEEEEEE------SEEE-

=== Feature glossary ===
Key to the feature types in this record:

— What the protein is —

Primary structure: the covalent order of the twenty standard amino acids along the backbone. Two proteins with the same sequence will (almost always) fold to the same structure; two with 30% identity often share a fold but not the details.

Database cross-references. InterPro integrates a dozen domain/family signature databases into unified entries with residue-range hits. GO terms attach function/process/location labels with evidence codes. CATH codes position the fold in a four-level structural taxonomy. Organism is the NCBI-taxonomy species name.

— Where its atoms are —

The mmCIF block holds the 3D Cartesian coordinates of each backbone atom (N, Cα, C, O) in ångströms. mmCIF is the PDB's canonical archive format — a tagged-loop text representation of the atomic model.

Six rendered views show the 3D structure from the faces of a cube — i.e. along ±x, ±y, ±z. Rendering representation is drawn randomly per protein from cartoon (secondary-structure ribbons), sticks (backbone bonds), or molecular surface; coloring is either N→C rainbow (blue at the N-terminus through red at the C-terminus) or one color per chain.

— Local backbone conformation —

DSSP 8-state secondary structure assigns each residue one of H (α-helix), G (3₁₀-helix), I (π-helix), E (extended β-strand), B (isolated β-bridge), T (hydrogen-bonded turn), S (bend), or '-' (coil). The assignment is computed from backbone hydrogen-bond geometry via the Kabsch–Sander algorithm.

P-SEA three-state annotation labels each residue as helix, strand, or coil based purely on the geometry of the Cα trace. It serves as a fallback when the full backbone (and thus DSSP) is unavailable.

The φ/ψ torsion pair specifies the backbone conformation at each residue. φ rotates about the N–Cα bond, ψ about the Cα–C bond. Steric clashes forbid most of the (φ, ψ) plane — the allowed regions (α-helix basin, β-sheet basin, left-handed helix) are the Ramachandran-allowed regions.

— Global shape and packing —

The geometric summary reports three shape descriptors. Rg (radius of gyration) measures how spread out the Cα atoms are about their centre of mass; compact globular proteins have small Rg, elongated or unfolded ones large. Cα contacts (<8 Å, |i−j|>4) count long-range residue pairs in spatial proximity — high for tightly packed folds, near zero for rods or random coil. The bounding-box extents give the protein's footprint along x, y, z in Å.

Accessible surface area quantifies burial. A residue with SASA near zero is packed into the hydrophobic core; one with SASA >100 Å² sits on the surface. Computed here via the Shrake–Rupley numerical algorithm with a 1.4 Å probe.

Plot images: a contact map (which residues are close in 3D, as an N×N binary image), a Ramachandran scatter (backbone torsion angles, revealing secondary-structure composition at a glance), and — for AlphaFold structures — a PAE heatmap (pairwise prediction confidence).

— Structural neighborhood —

The Foldseek 3Di string encodes local tertiary geometry as a 20-letter alphabet — one character per residue — derived from the relative positions of nearby Cα atoms. Unlike the amino-acid sequence, 3Di is a direct function of the 3D structure, so two proteins with the same fold have similar 3Di strings even at low sequence identity.

Nearest PDB neighbors are the top structural matches found by Foldseek when searching this structure against the entire Protein Data Bank. Each hit reports a TM-score (0 to 1; >0.5 almost always implies the same fold) and an E-value. These are *structural* homologs — they may share no detectable sequence similarity.

— Confidence and disorder —

For AlphaFold models, the B-factor field carries pLDDT — the model's own estimate of local accuracy on a 0–100 scale. Regions with pLDDT<50 should be treated as essentially unmodeled; they often correspond to intrinsically disordered segments.

B-factor (Debye–Waller factor) reflects atomic displacement in the crystal lattice. It is an experimental observable (units Å²), not a prediction; low values mean the atom is pinned down, high values mean it moves or is heterogeneous across the crystal.

Predicted aligned error is AlphaFold's pairwise confidence. Unlike pLDDT (per-residue), PAE is per-residue-pair and captures whether two parts of the structure are correctly placed relative to each other. Units are ångströms of expected positional error.